Protein AF-A0A843G4N6-F1 (afdb_monomer_lite)

Foldseek 3Di:
DPPDDDDDDDDDDPVVVVVCVVVDVDPPVVVVVVVVVVVVVVPVVVVVVVVVVVVVVVVVVVVVVVVVVVVVVVVVVLQVVLLVVLLVVLVVVCVVPVEAELVVSVVSCVVSVYDSVVSVVVCVVVVRHYDHDD

pLDDT: mean 84.74, std 9.68, range [41.84, 95.5]

Sequence (134 aa):
MAATKKKITITIDCDLYDSAKSKYDNISGRVNELLSMDLYGSDEKSELIDRLHELKLEEKSITKRICELEKEEVIIHESKSNIEIVLAWAKEIYERKGVIGLNQVKMECTRRNCNYEEVVKILENEDIATVNFA

Radius of gyration: 39.41 Å; chains: 1; bounding box: 75×38×100 Å

Structure (mmCIF, N/CA/C/O backbone):
data_AF-A0A843G4N6-F1
#
_entry.id   AF-A0A843G4N6-F1
#
loop_
_atom_site.group_PDB
_atom_site.id
_atom_site.type_symbol
_atom_site.label_atom_id
_atom_site.label_alt_id
_atom_site.label_comp_id
_atom_site.label_asym_id
_atom_site.label_entity_id
_atom_site.label_seq_id
_atom_site.pdbx_PDB_ins_code
_atom_site.Cartn_x
_atom_site.Cartn_y
_atom_site.Cartn_z
_atom_site.occupancy
_atom_site.B_iso_or_equiv
_atom_site.auth_seq_id
_atom_site.auth_comp_id
_atom_site.auth_asym_id
_atom_site.auth_atom_id
_atom_site.pdbx_PDB_model_num
ATOM 1 N N . MET A 1 1 ? 32.894 28.159 -31.240 1.00 41.84 1 MET A N 1
ATOM 2 C CA . MET A 1 1 ? 34.217 27.523 -31.431 1.00 41.84 1 MET A CA 1
ATOM 3 C C . MET A 1 1 ? 34.165 26.751 -32.739 1.00 41.84 1 MET A C 1
ATOM 5 O O . MET A 1 1 ? 33.206 26.016 -32.931 1.00 41.84 1 MET A O 1
ATOM 9 N N . ALA A 1 2 ? 35.096 26.978 -33.669 1.00 45.44 2 ALA A N 1
ATOM 10 C CA . ALA A 1 2 ? 35.113 26.241 -34.933 1.00 45.44 2 ALA A CA 1
ATOM 11 C C . ALA A 1 2 ? 35.415 24.763 -34.645 1.00 45.44 2 ALA A C 1
ATOM 13 O O . ALA A 1 2 ? 36.408 24.464 -33.988 1.00 45.44 2 ALA A O 1
ATOM 14 N N . ALA A 1 3 ? 34.543 23.855 -35.088 1.00 54.22 3 ALA A N 1
ATOM 15 C CA . ALA A 1 3 ? 34.739 22.424 -34.899 1.00 54.22 3 ALA A CA 1
ATOM 16 C C . ALA A 1 3 ? 36.017 21.980 -35.629 1.00 54.22 3 ALA A C 1
ATOM 18 O O . ALA A 1 3 ? 36.101 22.041 -36.858 1.00 54.22 3 ALA A O 1
ATOM 19 N N . THR A 1 4 ? 37.031 21.558 -34.876 1.00 65.69 4 THR A N 1
ATOM 20 C CA . THR A 1 4 ? 38.286 21.044 -35.425 1.00 65.69 4 THR A CA 1
ATOM 21 C C . THR A 1 4 ? 37.998 19.712 -36.117 1.00 65.69 4 THR A C 1
ATOM 23 O O . THR A 1 4 ? 37.699 18.716 -35.461 1.00 65.69 4 THR A O 1
ATOM 26 N N . LYS A 1 5 ? 38.043 19.676 -37.455 1.00 75.12 5 LYS A N 1
ATOM 27 C CA . LYS A 1 5 ? 37.805 18.43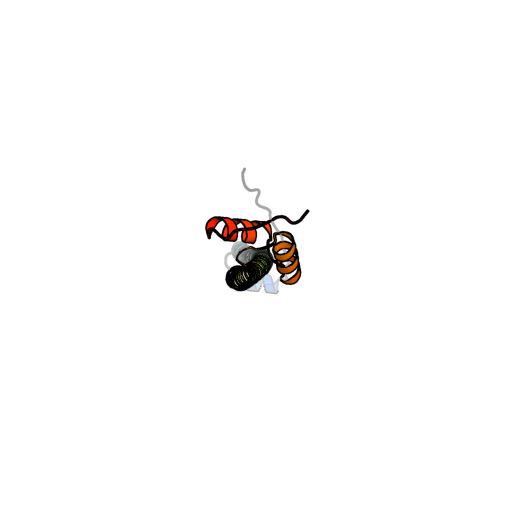6 -38.212 1.00 75.12 5 LYS A CA 1
ATOM 28 C C . LYS A 1 5 ? 38.936 17.443 -37.938 1.00 75.12 5 LYS A C 1
ATOM 30 O O . LYS A 1 5 ? 40.085 17.695 -38.299 1.00 75.12 5 LYS A O 1
ATOM 35 N N . LYS A 1 6 ? 38.613 16.307 -37.317 1.00 79.19 6 LYS A N 1
ATOM 36 C CA . LYS A 1 6 ? 39.560 15.211 -37.089 1.00 79.19 6 LYS A CA 1
ATOM 37 C C . LYS A 1 6 ? 39.696 14.399 -38.376 1.00 79.19 6 LYS A C 1
ATOM 39 O O . LYS A 1 6 ? 38.720 13.834 -38.859 1.00 79.19 6 LYS A O 1
ATOM 44 N N . LYS A 1 7 ? 40.901 14.354 -38.948 1.00 82.94 7 LYS A N 1
ATOM 45 C CA . LYS A 1 7 ? 41.204 13.490 -40.094 1.00 82.94 7 LYS A CA 1
ATOM 46 C C . LYS A 1 7 ? 41.506 12.085 -39.579 1.00 82.94 7 LYS A C 1
ATOM 48 O O . LYS A 1 7 ? 42.410 11.920 -38.764 1.00 82.94 7 LYS A O 1
ATOM 53 N N . ILE A 1 8 ? 40.750 11.099 -40.048 1.00 81.94 8 ILE A N 1
ATOM 54 C CA . ILE A 1 8 ? 40.954 9.682 -39.735 1.00 81.94 8 ILE A CA 1
ATOM 55 C C . ILE A 1 8 ? 41.484 9.007 -40.998 1.00 81.94 8 ILE A C 1
ATOM 57 O O . ILE A 1 8 ? 40.952 9.224 -42.086 1.00 81.94 8 ILE A O 1
ATOM 61 N N . THR A 1 9 ? 42.544 8.218 -40.850 1.00 85.94 9 THR A N 1
ATOM 62 C CA . THR A 1 9 ? 43.111 7.406 -41.929 1.00 85.94 9 THR A CA 1
ATOM 63 C C . THR A 1 9 ? 42.845 5.948 -41.598 1.00 85.94 9 THR A C 1
ATOM 65 O O . THR A 1 9 ? 43.152 5.511 -40.491 1.00 85.94 9 THR A O 1
ATOM 68 N N . ILE A 1 10 ? 42.274 5.213 -42.548 1.00 83.31 10 ILE A N 1
ATOM 69 C CA . ILE A 1 10 ? 41.982 3.786 -42.419 1.00 83.31 10 ILE A CA 1
ATOM 70 C C . ILE A 1 10 ? 42.761 3.074 -43.520 1.00 83.31 10 ILE A C 1
ATOM 72 O O . ILE A 1 10 ? 42.728 3.503 -44.674 1.00 83.31 10 ILE A O 1
ATOM 76 N N . THR A 1 11 ? 43.471 2.012 -43.157 1.00 87.88 11 THR A N 1
ATOM 77 C CA . THR A 1 11 ? 44.126 1.127 -44.120 1.00 87.88 11 THR A CA 1
ATOM 78 C C . THR A 1 11 ? 43.161 0.003 -44.462 1.00 87.88 11 THR A C 1
ATOM 80 O O . THR A 1 11 ? 42.652 -0.663 -43.565 1.00 87.88 11 THR A O 1
ATOM 83 N N . ILE A 1 12 ? 42.897 -0.176 -45.751 1.00 86.69 12 ILE A N 1
ATOM 84 C CA . ILE A 1 12 ? 42.042 -1.232 -46.295 1.00 86.69 12 ILE A CA 1
ATOM 85 C C . ILE A 1 12 ? 42.733 -1.859 -47.500 1.00 86.69 12 ILE A C 1
ATOM 87 O O . ILE A 1 12 ? 43.592 -1.222 -48.117 1.00 86.69 12 ILE A O 1
ATOM 91 N N . ASP A 1 13 ? 42.348 -3.089 -47.824 1.00 93.25 13 ASP A N 1
ATOM 92 C CA . ASP A 1 13 ? 42.886 -3.809 -48.972 1.00 93.25 13 ASP A CA 1
ATOM 93 C C . ASP A 1 13 ? 42.541 -3.103 -50.293 1.00 93.25 13 ASP A C 1
ATOM 95 O O . ASP A 1 13 ? 41.492 -2.461 -50.441 1.00 93.25 13 ASP A O 1
ATOM 99 N N . CYS A 1 14 ? 43.463 -3.184 -51.256 1.00 88.31 14 CYS A N 1
ATOM 100 C CA . CYS A 1 14 ? 43.374 -2.440 -52.514 1.00 88.31 14 CYS A CA 1
ATOM 101 C C . CYS A 1 14 ? 42.151 -2.841 -53.350 1.00 88.31 14 CYS A C 1
ATOM 103 O O . CYS A 1 14 ? 41.485 -1.981 -53.919 1.00 88.31 14 CYS A O 1
ATOM 105 N N . ASP A 1 15 ? 41.821 -4.129 -53.384 1.00 92.88 15 ASP A N 1
ATOM 106 C CA . ASP A 1 15 ? 40.655 -4.680 -54.080 1.00 92.88 15 ASP A CA 1
ATOM 107 C C . ASP A 1 15 ? 39.330 -4.176 -53.486 1.00 92.88 15 ASP A C 1
ATOM 109 O O . ASP A 1 15 ? 38.388 -3.843 -54.217 1.00 92.88 15 ASP A O 1
ATOM 113 N N . LEU A 1 16 ? 39.274 -4.053 -52.159 1.00 87.50 16 LEU A N 1
ATOM 114 C CA . LEU A 1 16 ? 38.143 -3.490 -51.437 1.00 87.50 16 LEU A CA 1
ATOM 115 C C . LEU A 1 16 ? 37.993 -1.989 -51.727 1.00 87.50 16 LEU A C 1
ATOM 117 O O . LEU A 1 16 ? 36.878 -1.509 -51.957 1.00 87.50 16 LEU A O 1
ATOM 121 N N . TYR A 1 17 ? 39.108 -1.252 -51.758 1.00 87.56 17 TYR A N 1
ATOM 122 C CA . TYR A 1 17 ? 39.120 0.171 -52.097 1.00 87.56 17 TYR A CA 1
ATOM 123 C C . TYR A 1 17 ? 38.665 0.420 -53.537 1.00 87.56 17 TYR A C 1
ATOM 125 O O . TYR A 1 17 ? 37.796 1.264 -53.760 1.00 87.56 17 TYR A O 1
ATOM 133 N N . ASP A 1 18 ? 39.186 -0.334 -54.504 1.00 89.50 18 ASP A N 1
ATOM 134 C CA . ASP A 1 18 ? 38.825 -0.191 -55.916 1.00 89.50 18 ASP A CA 1
ATOM 135 C C . ASP A 1 18 ? 37.351 -0.540 -56.152 1.00 89.50 18 ASP A C 1
ATOM 137 O O . ASP A 1 18 ? 36.623 0.189 -56.835 1.00 89.50 18 ASP A O 1
ATOM 141 N N . SER A 1 19 ? 36.868 -1.596 -55.494 1.00 89.00 19 SER A N 1
ATOM 142 C CA . SER A 1 19 ? 35.452 -1.965 -55.507 1.00 89.00 19 SER A CA 1
ATOM 143 C C . SER A 1 19 ? 34.569 -0.854 -54.935 1.00 89.00 19 SER A C 1
ATOM 145 O O . SER A 1 19 ? 33.545 -0.512 -55.531 1.00 89.00 19 SER A O 1
ATOM 147 N N . ALA A 1 20 ? 34.958 -0.249 -53.810 1.00 85.19 20 ALA A N 1
ATOM 148 C CA . ALA A 1 20 ? 34.220 0.857 -53.205 1.00 85.19 20 ALA A CA 1
ATOM 149 C C . ALA A 1 20 ? 34.241 2.112 -54.090 1.00 85.19 20 ALA A C 1
ATOM 151 O O . ALA A 1 20 ? 33.207 2.751 -54.273 1.00 85.19 20 ALA A O 1
ATOM 152 N N . LYS A 1 21 ? 35.389 2.428 -54.695 1.00 86.75 21 LYS A N 1
ATOM 153 C CA . LYS A 1 21 ? 35.570 3.577 -55.587 1.00 86.75 21 LYS A CA 1
ATOM 154 C C . LYS A 1 21 ? 34.757 3.462 -56.875 1.00 86.75 21 LYS A C 1
ATOM 156 O O . LYS A 1 21 ? 34.297 4.473 -57.386 1.00 86.75 21 LYS A O 1
ATOM 161 N N . SER A 1 22 ? 34.549 2.245 -57.378 1.00 88.31 22 SER A N 1
ATOM 162 C CA . SER A 1 22 ? 33.695 2.003 -58.551 1.00 88.31 22 SER A CA 1
ATOM 163 C C . SER A 1 22 ? 32.198 2.195 -58.275 1.00 88.31 22 SER A C 1
ATOM 165 O O . SER A 1 22 ? 31.427 2.421 -59.204 1.00 88.31 22 SER A O 1
ATOM 167 N N . LYS A 1 23 ? 31.781 2.090 -57.005 1.00 88.75 23 LYS A N 1
ATOM 168 C CA . LYS A 1 23 ? 30.373 2.146 -56.584 1.00 88.75 23 LYS A CA 1
ATOM 169 C C . LYS A 1 23 ? 29.975 3.473 -55.947 1.00 88.75 23 LYS A C 1
ATOM 171 O O . LYS A 1 23 ? 28.798 3.817 -55.979 1.00 88.75 23 LYS A O 1
ATOM 176 N N . TYR A 1 24 ? 30.919 4.183 -55.335 1.00 86.50 24 TYR A N 1
ATOM 177 C CA . TYR A 1 24 ? 30.649 5.401 -54.581 1.00 86.50 24 TYR A CA 1
ATOM 178 C C . TYR A 1 24 ? 31.583 6.531 -55.018 1.00 86.50 24 TYR A C 1
ATOM 180 O O . TYR A 1 24 ? 32.793 6.459 -54.808 1.00 86.50 24 TYR A O 1
ATOM 188 N N . ASP A 1 25 ? 31.000 7.621 -55.520 1.00 85.25 25 ASP A N 1
ATOM 189 C CA . ASP A 1 25 ? 31.745 8.813 -55.950 1.00 85.25 25 ASP A CA 1
ATOM 190 C C . ASP A 1 25 ? 32.454 9.523 -54.782 1.00 85.25 25 ASP A C 1
ATOM 192 O O . ASP A 1 25 ? 33.506 10.140 -54.952 1.00 85.25 25 ASP A O 1
ATOM 196 N N . ASN A 1 26 ? 31.901 9.416 -53.566 1.00 87.38 26 ASN A N 1
ATOM 197 C CA . ASN A 1 26 ? 32.476 9.976 -52.345 1.00 87.38 26 ASN A CA 1
ATOM 198 C C . ASN A 1 26 ? 32.517 8.941 -51.210 1.00 87.38 26 ASN A C 1
ATOM 200 O O . ASN A 1 26 ? 31.630 8.880 -50.355 1.00 87.38 26 ASN A O 1
ATOM 204 N N . ILE A 1 27 ? 33.602 8.165 -51.170 1.00 86.69 27 ILE A N 1
ATOM 205 C CA . ILE A 1 27 ? 33.846 7.145 -50.138 1.00 86.69 27 ILE A CA 1
ATOM 206 C C . ILE A 1 27 ? 33.828 7.758 -48.730 1.00 86.69 27 ILE A C 1
ATOM 208 O O . ILE A 1 27 ? 33.246 7.181 -47.818 1.00 86.69 27 ILE A O 1
ATOM 212 N N . SER A 1 28 ? 34.417 8.944 -48.539 1.00 85.00 28 SER A N 1
ATOM 213 C CA . SER A 1 28 ? 34.466 9.576 -47.213 1.00 85.00 28 SER A CA 1
ATOM 214 C C . SER A 1 28 ? 33.080 9.978 -46.712 1.00 85.00 28 SER A C 1
ATOM 216 O O . SER A 1 28 ? 32.816 9.848 -45.518 1.00 85.00 28 SER A O 1
ATOM 218 N N . GLY A 1 29 ? 32.207 10.465 -47.599 1.00 86.75 29 GLY A N 1
ATOM 219 C CA . GLY A 1 29 ? 30.810 10.745 -47.265 1.00 86.75 29 GLY A CA 1
ATOM 220 C C . GLY A 1 29 ? 30.090 9.471 -46.837 1.00 86.75 29 GLY A C 1
ATOM 221 O O . GLY A 1 29 ? 29.497 9.431 -45.763 1.00 86.75 29 GLY A O 1
ATOM 222 N N . ARG A 1 30 ? 30.260 8.397 -47.616 1.00 86.06 30 ARG A N 1
ATOM 223 C CA . ARG A 1 30 ? 29.623 7.108 -47.341 1.00 86.06 30 ARG A CA 1
ATOM 224 C C . ARG A 1 30 ? 30.077 6.474 -46.026 1.00 86.06 30 ARG A C 1
ATOM 226 O O . ARG A 1 30 ? 29.254 5.948 -45.288 1.00 86.06 30 ARG A O 1
ATOM 233 N N . VAL A 1 31 ? 31.371 6.534 -45.717 1.00 85.69 31 VAL A N 1
ATOM 234 C CA . VAL A 1 31 ? 31.914 6.027 -44.447 1.00 85.69 31 VAL A CA 1
ATOM 235 C C . VAL A 1 31 ? 31.343 6.804 -43.261 1.00 85.69 31 VAL A C 1
ATOM 237 O O . VAL A 1 31 ? 30.949 6.194 -42.274 1.00 85.69 31 VAL A O 1
ATOM 240 N N . ASN A 1 32 ? 31.242 8.132 -43.363 1.00 83.94 32 ASN A N 1
ATOM 241 C CA . ASN A 1 32 ? 30.664 8.944 -42.291 1.00 83.94 32 ASN A CA 1
ATOM 242 C C . ASN A 1 32 ? 29.169 8.665 -42.077 1.00 83.94 32 ASN A C 1
ATOM 244 O O . ASN A 1 32 ? 28.735 8.642 -40.931 1.00 83.94 32 ASN A O 1
ATOM 248 N N . GLU A 1 33 ? 28.398 8.435 -43.144 1.00 82.94 33 GLU A N 1
ATOM 249 C CA . GLU A 1 33 ? 26.986 8.031 -43.044 1.00 82.94 33 GLU A CA 1
ATOM 250 C C . GLU A 1 33 ? 26.816 6.677 -42.351 1.00 82.94 33 GLU A C 1
ATOM 252 O O . GLU A 1 33 ? 25.945 6.514 -41.506 1.00 82.94 33 GLU A O 1
ATOM 257 N N . LEU A 1 34 ? 27.646 5.691 -42.699 1.00 82.75 34 LEU A N 1
ATOM 258 C CA . LEU A 1 34 ? 27.560 4.366 -42.086 1.00 82.75 34 LEU A CA 1
ATOM 259 C C . LEU A 1 34 ? 27.951 4.412 -40.606 1.00 82.75 34 LEU A C 1
ATOM 261 O O . LEU A 1 34 ? 27.251 3.854 -39.767 1.00 82.75 34 LEU A O 1
ATOM 265 N N . LEU A 1 35 ? 29.023 5.137 -40.278 1.00 78.88 35 LEU A N 1
ATOM 266 C CA . LEU A 1 35 ? 29.453 5.316 -38.893 1.00 78.88 35 LEU A CA 1
ATOM 267 C C . LEU A 1 35 ? 28.421 6.081 -38.060 1.00 78.88 35 LEU A C 1
ATOM 269 O O . LEU A 1 35 ? 28.250 5.763 -36.888 1.00 78.88 35 LEU A O 1
ATOM 273 N N . SER A 1 36 ? 27.719 7.069 -38.626 1.00 74.56 36 SER A N 1
ATOM 274 C CA . SER A 1 36 ? 26.657 7.754 -37.885 1.00 74.56 36 SER A CA 1
ATOM 275 C C . SER A 1 36 ? 25.474 6.824 -37.617 1.00 74.56 36 SER A C 1
ATOM 277 O O . SER A 1 36 ? 24.984 6.793 -36.493 1.00 74.56 36 SER A O 1
ATOM 279 N N . MET A 1 37 ? 25.050 6.020 -38.595 1.00 70.31 37 MET A N 1
ATOM 280 C CA . MET A 1 37 ? 23.946 5.068 -38.418 1.00 70.31 37 MET A CA 1
ATOM 281 C C . MET A 1 37 ? 24.229 4.017 -37.332 1.00 70.31 37 MET A C 1
ATOM 283 O O . MET A 1 37 ? 23.345 3.746 -36.519 1.00 70.31 37 MET A O 1
ATOM 287 N N . ASP A 1 38 ? 25.451 3.479 -37.275 1.00 66.31 38 ASP A N 1
ATOM 288 C CA . ASP A 1 38 ? 25.843 2.497 -36.252 1.00 66.31 38 ASP A CA 1
ATOM 289 C C . ASP A 1 38 ? 25.945 3.113 -34.845 1.00 66.31 38 ASP A C 1
ATOM 291 O O . ASP A 1 38 ? 25.588 2.464 -33.861 1.00 66.31 38 ASP A O 1
ATOM 295 N N . LEU A 1 39 ? 26.388 4.371 -34.738 1.00 62.38 39 LEU A N 1
ATOM 296 C CA . LEU A 1 39 ? 26.494 5.070 -33.452 1.00 62.38 39 LEU A CA 1
ATOM 297 C C . LEU A 1 39 ? 25.114 5.447 -32.888 1.00 62.38 39 LEU A C 1
ATOM 299 O O . LEU A 1 39 ? 24.845 5.204 -31.716 1.00 62.38 39 LEU A O 1
ATOM 303 N N . TYR A 1 40 ? 24.201 5.971 -33.714 1.00 58.72 40 TYR A N 1
ATOM 304 C CA . TYR A 1 40 ? 22.879 6.398 -33.234 1.00 58.72 40 TYR A CA 1
ATOM 305 C C . TYR A 1 40 ? 21.959 5.227 -32.843 1.00 58.72 40 TYR A C 1
ATOM 307 O O . TYR A 1 40 ? 21.199 5.344 -31.884 1.00 58.72 40 TYR A O 1
ATOM 315 N N . GLY A 1 41 ? 22.030 4.085 -33.540 1.00 58.72 41 GLY A N 1
ATOM 316 C CA . GLY A 1 41 ? 21.148 2.939 -33.271 1.00 58.72 41 GLY A CA 1
ATOM 317 C C . GLY A 1 41 ? 21.474 2.157 -31.989 1.00 58.72 41 GLY A C 1
ATOM 318 O O . GLY A 1 41 ? 20.595 1.495 -31.432 1.00 58.72 41 GLY A O 1
ATOM 319 N N . SER A 1 42 ? 22.720 2.218 -31.513 1.00 63.12 42 SER A N 1
ATOM 320 C CA . SER A 1 42 ? 23.159 1.527 -30.292 1.00 63.12 42 SER A CA 1
ATOM 321 C C . SER A 1 42 ? 22.851 2.331 -29.027 1.00 63.12 42 SER A C 1
ATOM 323 O O . SER A 1 42 ? 22.436 1.754 -28.017 1.00 63.12 42 SER A O 1
ATOM 325 N N . ASP A 1 43 ? 23.013 3.652 -29.092 1.00 72.44 43 ASP A N 1
ATOM 326 C CA . ASP A 1 43 ? 22.910 4.523 -27.921 1.00 72.44 43 ASP A CA 1
ATOM 327 C C . ASP A 1 43 ? 21.444 4.743 -27.515 1.00 72.44 43 ASP A C 1
ATOM 329 O O . ASP A 1 43 ? 21.095 4.508 -26.361 1.00 72.44 43 ASP A O 1
ATOM 333 N N . GLU A 1 44 ? 20.543 5.033 -28.464 1.00 81.19 44 GLU A N 1
ATOM 334 C CA . GLU A 1 44 ? 19.110 5.225 -28.167 1.00 81.19 44 GLU A CA 1
ATOM 335 C C . GLU A 1 44 ? 18.462 3.947 -27.607 1.00 81.19 44 GLU A C 1
ATOM 337 O O . GLU A 1 44 ? 17.701 3.977 -26.639 1.00 81.19 44 GLU A O 1
ATOM 342 N N . LYS A 1 45 ? 18.795 2.783 -28.178 1.00 80.56 45 LYS A N 1
ATOM 343 C CA . LYS A 1 45 ? 18.281 1.499 -27.689 1.00 80.56 45 LYS A CA 1
ATOM 344 C C . LYS A 1 45 ? 18.763 1.206 -26.267 1.00 80.56 45 LYS A C 1
ATOM 346 O O . LYS A 1 45 ? 17.987 0.679 -25.471 1.00 80.56 45 LYS A O 1
ATOM 351 N N . SER A 1 46 ? 20.022 1.513 -25.964 1.00 84.62 46 SER A N 1
ATOM 352 C CA . SER A 1 46 ? 20.596 1.289 -24.634 1.00 84.62 46 SER A CA 1
ATOM 353 C C . SER A 1 46 ? 19.964 2.225 -23.602 1.00 84.62 46 SER A C 1
ATOM 355 O O . SER A 1 46 ? 19.506 1.752 -22.565 1.00 84.62 46 SER A O 1
ATOM 357 N N . GLU A 1 47 ? 19.794 3.508 -23.937 1.00 88.31 47 GLU A N 1
ATOM 358 C CA . GLU A 1 47 ? 19.085 4.480 -23.092 1.00 88.31 47 GLU A CA 1
ATOM 359 C C . GLU A 1 47 ? 17.637 4.056 -22.802 1.00 88.31 47 GLU A C 1
ATOM 361 O O . GLU A 1 47 ? 17.162 4.154 -21.668 1.00 88.31 47 GLU A O 1
ATOM 366 N N . LEU A 1 48 ? 16.920 3.537 -23.806 1.00 87.88 48 LEU A N 1
ATOM 367 C CA . LEU A 1 48 ? 15.558 3.032 -23.620 1.00 87.88 48 LEU A CA 1
ATOM 368 C C . LEU A 1 48 ? 15.506 1.784 -22.726 1.00 87.88 48 LEU A C 1
ATOM 370 O O . LEU A 1 48 ? 14.552 1.627 -21.962 1.00 87.88 48 LEU A O 1
ATOM 374 N N . ILE A 1 49 ? 16.507 0.901 -22.799 1.00 89.69 49 ILE A N 1
ATOM 375 C CA . ILE A 1 49 ? 16.604 -0.284 -21.932 1.00 89.69 49 ILE A CA 1
ATOM 376 C C . ILE A 1 49 ? 16.866 0.129 -20.483 1.00 89.69 49 ILE A C 1
ATOM 378 O O . ILE A 1 49 ? 16.192 -0.379 -19.584 1.00 89.69 49 ILE A O 1
ATOM 382 N N . ASP A 1 50 ? 17.785 1.065 -20.258 1.00 91.31 50 ASP A N 1
ATOM 383 C CA . ASP A 1 50 ? 18.090 1.571 -18.919 1.00 91.31 50 ASP A CA 1
ATOM 384 C C . ASP A 1 50 ? 16.864 2.259 -18.312 1.00 91.31 50 ASP A C 1
ATOM 386 O O . ASP A 1 50 ? 16.451 1.943 -17.193 1.00 91.31 50 ASP A O 1
ATOM 390 N N . ARG A 1 51 ? 16.173 3.088 -19.101 1.00 92.81 51 ARG A N 1
ATOM 391 C CA . ARG A 1 51 ? 14.928 3.733 -18.675 1.00 92.81 51 ARG A CA 1
ATOM 392 C C . ARG A 1 51 ? 13.813 2.731 -18.377 1.00 92.81 51 ARG A C 1
ATOM 394 O O . ARG A 1 51 ? 13.057 2.911 -17.425 1.00 92.81 51 ARG A O 1
ATOM 401 N N . LEU A 1 52 ? 13.705 1.651 -19.153 1.00 94.69 52 LEU A N 1
ATOM 402 C CA . LEU A 1 52 ? 12.765 0.566 -18.866 1.00 94.69 52 LEU A CA 1
ATOM 403 C C . LEU A 1 52 ? 13.110 -0.147 -17.550 1.00 94.69 52 LEU A C 1
ATOM 405 O O . LEU A 1 52 ? 12.209 -0.541 -16.809 1.00 94.69 52 LEU A O 1
ATOM 409 N N . HIS A 1 53 ? 14.397 -0.325 -17.253 1.00 94.19 53 HIS A N 1
ATOM 410 C CA . HIS A 1 53 ? 14.849 -0.907 -15.992 1.00 94.19 53 HIS A CA 1
ATOM 411 C C . HIS A 1 53 ? 14.498 -0.026 -14.790 1.00 94.19 53 HIS A C 1
ATOM 413 O O . HIS A 1 53 ? 13.993 -0.548 -13.795 1.00 94.19 53 HIS A O 1
ATOM 419 N N . GLU A 1 54 ? 14.699 1.287 -14.893 1.00 94.81 54 GLU A N 1
ATOM 420 C CA . GLU A 1 54 ? 14.305 2.246 -13.855 1.00 94.81 54 GLU A CA 1
ATOM 421 C C . GLU A 1 54 ? 12.793 2.221 -13.607 1.00 94.81 54 GLU A C 1
ATOM 423 O O . GLU A 1 54 ? 12.358 2.059 -12.465 1.00 94.81 54 GLU A O 1
ATOM 428 N N . LEU A 1 55 ? 11.986 2.260 -14.673 1.00 94.94 55 LEU A N 1
ATOM 429 C CA . LEU A 1 55 ? 10.525 2.198 -14.566 1.00 94.94 55 LEU A CA 1
ATOM 430 C C . LEU A 1 55 ? 10.040 0.902 -13.903 1.00 94.94 55 LEU A C 1
ATOM 432 O O . LEU A 1 55 ? 9.109 0.934 -13.104 1.00 94.94 55 LEU A O 1
ATOM 436 N N . LYS A 1 56 ? 10.688 -0.240 -14.164 1.00 94.88 56 LYS A N 1
ATOM 437 C CA . LYS A 1 56 ? 10.360 -1.510 -13.489 1.00 94.88 56 LYS A CA 1
ATOM 438 C C . LYS A 1 56 ? 10.683 -1.492 -11.996 1.00 94.88 56 LYS A C 1
ATOM 440 O O . LYS A 1 56 ? 9.984 -2.128 -11.204 1.00 94.88 56 LYS A O 1
ATOM 445 N N . LEU A 1 57 ? 11.757 -0.812 -11.591 1.00 94.62 57 LEU A N 1
ATOM 446 C CA . LEU A 1 57 ? 12.080 -0.645 -10.172 1.00 94.62 57 LEU A CA 1
ATOM 447 C C . LEU A 1 57 ? 11.030 0.228 -9.481 1.00 94.62 57 LEU A C 1
ATOM 449 O O . LEU A 1 57 ? 10.573 -0.118 -8.387 1.00 94.62 57 LEU A O 1
ATOM 453 N N . GLU A 1 58 ? 10.610 1.305 -10.140 1.00 94.56 58 GLU A N 1
ATOM 454 C CA . GLU A 1 58 ? 9.547 2.182 -9.658 1.00 94.56 58 GLU A CA 1
ATOM 455 C C . GLU A 1 58 ? 8.208 1.432 -9.551 1.00 94.56 58 GLU A C 1
ATOM 457 O O . GLU A 1 58 ? 7.605 1.418 -8.476 1.00 94.56 58 GLU A O 1
ATOM 462 N N . GLU A 1 59 ? 7.800 0.700 -10.592 1.00 95.50 59 GLU A N 1
ATOM 463 C CA . GLU A 1 59 ? 6.595 -0.144 -10.611 1.00 95.50 59 GLU A CA 1
ATOM 464 C C . GLU A 1 59 ? 6.574 -1.124 -9.429 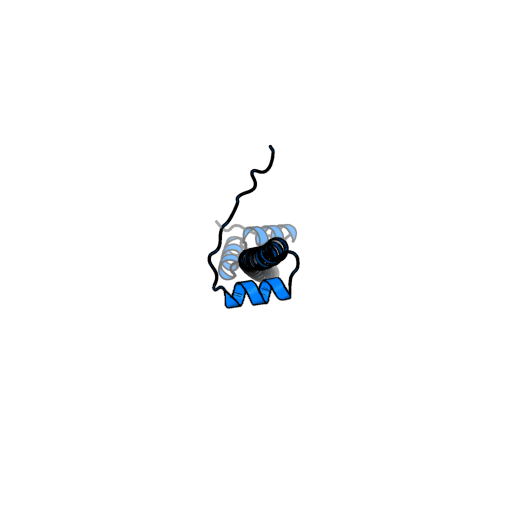1.00 95.50 59 GLU A C 1
ATOM 466 O O . GLU A 1 59 ? 5.579 -1.237 -8.705 1.00 95.50 59 GLU A O 1
ATOM 471 N N . LYS A 1 60 ? 7.698 -1.805 -9.177 1.00 94.81 60 LYS A N 1
ATOM 472 C CA . LYS A 1 60 ? 7.828 -2.737 -8.053 1.00 94.81 60 LYS A CA 1
ATOM 473 C C . LYS A 1 60 ? 7.669 -2.031 -6.705 1.00 94.81 60 LYS A C 1
ATOM 475 O O . LYS A 1 60 ? 7.057 -2.591 -5.793 1.00 94.81 60 LYS A O 1
ATOM 480 N N . SER A 1 61 ? 8.210 -0.821 -6.565 1.00 94.62 61 SER A N 1
ATOM 481 C CA . SER A 1 61 ? 8.077 -0.033 -5.337 1.00 94.62 61 SER A CA 1
ATOM 482 C C . SER A 1 61 ? 6.626 0.398 -5.085 1.00 94.62 61 SER A C 1
ATOM 484 O O . SER A 1 61 ? 6.122 0.220 -3.975 1.00 94.62 61 SER A O 1
ATOM 486 N N . ILE A 1 62 ? 5.926 0.851 -6.131 1.00 94.81 62 ILE A N 1
ATOM 487 C CA . ILE A 1 62 ? 4.517 1.255 -6.073 1.00 94.81 62 ILE A CA 1
ATOM 488 C C . ILE A 1 62 ? 3.641 0.050 -5.731 1.00 94.81 62 ILE A C 1
ATOM 490 O O . ILE A 1 62 ? 2.817 0.123 -4.824 1.00 94.81 62 ILE A O 1
ATOM 494 N N . THR A 1 63 ? 3.871 -1.092 -6.379 1.00 94.12 63 THR A N 1
ATOM 495 C CA . THR A 1 63 ? 3.117 -2.330 -6.127 1.00 94.12 63 THR A CA 1
ATOM 496 C C . THR A 1 63 ? 3.255 -2.792 -4.676 1.00 94.12 63 THR A C 1
ATOM 498 O O . THR A 1 63 ? 2.274 -3.182 -4.043 1.00 94.12 63 THR A O 1
ATOM 501 N N . LYS A 1 64 ? 4.464 -2.705 -4.105 1.00 94.06 64 LYS A N 1
ATOM 502 C CA . LYS A 1 64 ? 4.677 -3.007 -2.685 1.00 94.06 64 LYS A CA 1
ATOM 503 C C . LYS A 1 64 ? 3.858 -2.072 -1.794 1.00 94.06 64 LYS A C 1
ATOM 505 O O . LYS A 1 64 ? 3.239 -2.543 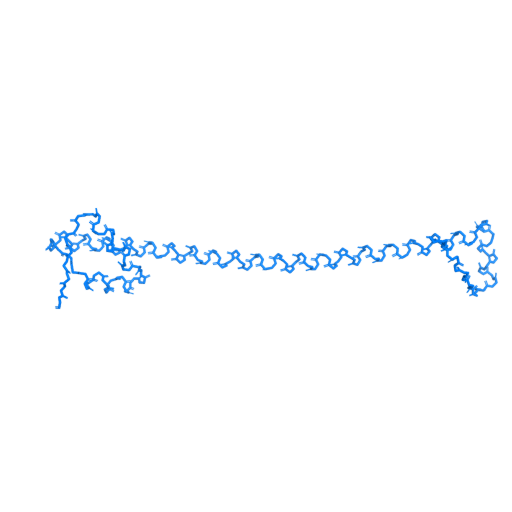-0.843 1.00 94.06 64 LYS A O 1
ATOM 510 N N . ARG A 1 65 ? 3.830 -0.776 -2.117 1.00 94.50 65 ARG A N 1
ATOM 511 C CA . ARG A 1 65 ? 3.061 0.210 -1.355 1.00 94.50 65 ARG A CA 1
ATOM 512 C C . ARG A 1 65 ? 1.556 -0.047 -1.427 1.00 94.50 65 ARG A C 1
ATOM 514 O O . ARG A 1 65 ? 0.889 0.067 -0.407 1.00 94.50 65 ARG A O 1
ATOM 521 N N . ILE A 1 66 ? 1.038 -0.440 -2.590 1.00 93.88 66 ILE A N 1
ATOM 522 C CA . ILE A 1 66 ? -0.367 -0.844 -2.751 1.00 93.88 66 ILE A CA 1
ATOM 523 C C . ILE A 1 66 ? -0.686 -2.028 -1.831 1.00 93.88 66 ILE A C 1
ATOM 525 O O . ILE A 1 66 ? -1.626 -1.952 -1.051 1.00 93.88 66 ILE A O 1
ATOM 529 N N . CYS A 1 67 ? 0.146 -3.071 -1.831 1.00 93.12 67 CYS A N 1
ATOM 530 C CA . CYS A 1 67 ? -0.066 -4.239 -0.971 1.00 93.12 67 CYS A CA 1
ATOM 531 C C . CYS A 1 67 ? -0.026 -3.898 0.534 1.00 93.12 67 CYS A C 1
ATOM 533 O O . CYS A 1 67 ? -0.735 -4.509 1.332 1.00 93.12 67 CYS A O 1
ATOM 535 N N . GLU A 1 68 ? 0.809 -2.941 0.949 1.00 93.62 68 GLU A N 1
ATOM 536 C CA . GLU A 1 68 ? 0.815 -2.436 2.330 1.00 93.62 68 GLU A CA 1
ATOM 537 C C . GLU A 1 68 ? -0.507 -1.740 2.681 1.00 93.62 68 GLU A C 1
ATOM 539 O O . GLU A 1 68 ? -1.083 -2.039 3.725 1.00 93.62 68 GLU A O 1
ATOM 544 N N . LEU A 1 69 ? -1.015 -0.881 1.793 1.00 91.50 69 LEU A N 1
ATOM 545 C CA . LEU A 1 69 ? -2.287 -0.180 1.986 1.00 91.50 69 LEU A CA 1
ATOM 546 C C . LEU A 1 69 ? -3.478 -1.146 2.028 1.00 91.50 69 LEU A C 1
ATOM 548 O O . LEU A 1 69 ? -4.322 -1.030 2.908 1.00 91.50 69 LEU A O 1
ATOM 552 N N . GLU A 1 70 ? -3.517 -2.148 1.149 1.00 88.31 70 GLU A N 1
ATOM 553 C CA . GLU A 1 70 ? -4.565 -3.179 1.166 1.00 88.31 70 GLU A CA 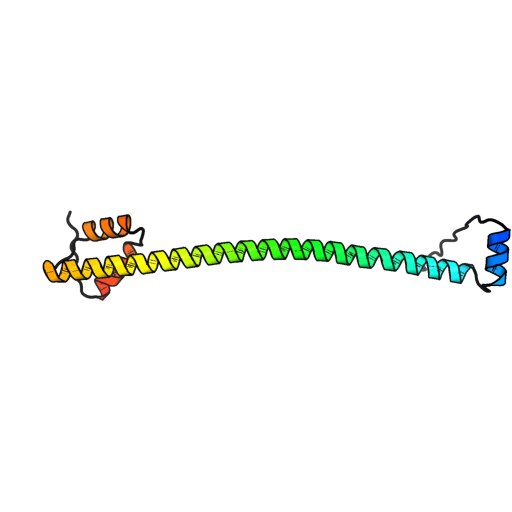1
ATOM 554 C C . GLU A 1 70 ? -4.573 -3.961 2.490 1.00 88.31 70 GLU A C 1
ATOM 556 O O . GLU A 1 70 ? -5.631 -4.259 3.042 1.00 88.31 70 GLU A O 1
ATOM 561 N N . LYS A 1 71 ? -3.395 -4.269 3.050 1.00 89.31 71 LYS A N 1
ATOM 562 C CA . LYS A 1 71 ? -3.301 -4.908 4.373 1.00 89.31 71 LYS A CA 1
ATOM 563 C C . LYS A 1 71 ? -3.808 -3.996 5.485 1.00 89.31 71 LYS A C 1
ATOM 565 O O . LYS A 1 71 ? -4.487 -4.477 6.389 1.00 89.31 71 LYS A O 1
ATOM 570 N N . GLU A 1 72 ? -3.478 -2.708 5.433 1.00 87.50 72 GLU A N 1
ATOM 571 C CA . GLU A 1 72 ? -3.992 -1.720 6.384 1.00 87.50 72 GLU A CA 1
ATOM 572 C C . GLU A 1 72 ? -5.524 -1.622 6.305 1.00 87.50 72 GLU A C 1
ATOM 574 O O . GLU A 1 72 ? -6.185 -1.640 7.342 1.00 87.50 72 GLU A O 1
ATOM 579 N N . GLU A 1 73 ? -6.108 -1.609 5.102 1.00 84.38 73 GLU A N 1
ATOM 580 C CA . GLU A 1 73 ? -7.564 -1.599 4.908 1.00 84.38 73 GLU A CA 1
ATOM 581 C C . GLU A 1 73 ? -8.248 -2.830 5.512 1.00 84.38 73 GLU A C 1
ATOM 583 O O . GLU A 1 73 ? -9.257 -2.687 6.209 1.00 84.38 73 GLU A O 1
ATOM 588 N N . VAL A 1 74 ? -7.681 -4.026 5.315 1.00 83.94 74 VAL A N 1
ATOM 589 C CA . VAL A 1 74 ? -8.194 -5.265 5.924 1.00 83.94 74 VAL A CA 1
ATOM 590 C C . VAL A 1 74 ? -8.175 -5.170 7.449 1.00 83.94 74 VAL A C 1
ATOM 592 O O . VAL A 1 74 ? -9.193 -5.438 8.084 1.00 83.94 74 VAL A O 1
ATOM 595 N N . ILE A 1 75 ? -7.066 -4.717 8.042 1.00 82.62 75 ILE A N 1
ATOM 596 C CA . ILE A 1 75 ? -6.947 -4.548 9.500 1.00 82.62 75 ILE A CA 1
ATOM 597 C C . ILE A 1 75 ? -7.981 -3.540 10.020 1.00 82.62 75 ILE A C 1
ATOM 599 O O . ILE A 1 75 ? -8.597 -3.759 11.065 1.00 82.62 75 ILE A O 1
ATOM 603 N N . ILE A 1 76 ? -8.209 -2.442 9.294 1.00 80.12 76 ILE A N 1
ATOM 604 C CA . ILE A 1 76 ? -9.222 -1.444 9.654 1.00 80.12 76 ILE A CA 1
ATOM 605 C C . ILE A 1 76 ? -10.628 -2.054 9.599 1.00 80.12 76 ILE A C 1
ATOM 607 O O . ILE A 1 76 ? -11.429 -1.812 10.503 1.00 80.12 76 ILE A O 1
ATOM 611 N N . HIS A 1 77 ? -10.946 -2.840 8.569 1.00 81.44 77 HIS A N 1
ATOM 612 C CA . HIS A 1 77 ? -12.235 -3.528 8.460 1.00 81.44 77 HIS A CA 1
ATOM 613 C C . HIS A 1 77 ? -12.447 -4.562 9.566 1.00 81.44 77 HIS A C 1
ATOM 615 O O . HIS A 1 77 ? -13.510 -4.569 10.187 1.00 81.44 77 HIS A O 1
ATOM 621 N N . GLU A 1 78 ? -11.441 -5.381 9.868 1.00 83.62 78 GLU A N 1
ATOM 622 C CA . GLU A 1 78 ? -11.494 -6.331 10.981 1.00 83.62 78 GLU A CA 1
ATOM 623 C C . GLU A 1 78 ? -11.689 -5.610 12.317 1.00 83.62 78 GLU A C 1
ATOM 625 O O . GLU A 1 78 ? -12.563 -5.984 13.097 1.00 83.62 78 GLU A O 1
ATOM 630 N N . SER A 1 79 ? -10.945 -4.525 12.560 1.00 82.50 79 SER A N 1
ATOM 631 C CA . SER A 1 79 ? -11.089 -3.708 13.769 1.00 82.50 79 SER A CA 1
ATOM 632 C C . SER A 1 79 ? -12.504 -3.137 13.904 1.00 82.50 79 SER A C 1
ATOM 634 O O . SER A 1 79 ? -13.112 -3.263 14.966 1.00 82.50 79 SER A O 1
ATOM 636 N N . LYS A 1 80 ? -13.077 -2.581 12.826 1.00 85.19 80 LYS A N 1
ATOM 637 C CA . LYS A 1 80 ? -14.460 -2.072 12.818 1.00 85.19 80 LYS A CA 1
ATOM 638 C C . LYS A 1 80 ? -15.486 -3.170 13.087 1.00 85.19 80 LYS A C 1
ATOM 640 O O . LYS A 1 80 ? -16.370 -2.980 13.915 1.00 85.19 80 LYS A O 1
ATOM 645 N N . SER A 1 81 ? -15.338 -4.332 12.454 1.00 88.19 81 SER A N 1
ATOM 646 C CA . SER A 1 81 ? -16.218 -5.477 12.709 1.00 88.19 81 SER A CA 1
ATOM 647 C C . SER A 1 81 ? -16.123 -5.946 14.166 1.00 88.19 81 SER A C 1
ATOM 649 O O . SER A 1 81 ? -17.134 -6.221 14.810 1.00 88.19 81 SER A O 1
ATOM 651 N N . ASN A 1 82 ? -14.916 -5.961 14.735 1.00 89.06 82 ASN A N 1
ATOM 652 C CA . ASN A 1 82 ? -14.713 -6.299 16.139 1.00 89.06 82 ASN A CA 1
ATOM 653 C C . ASN A 1 82 ? -15.354 -5.267 17.082 1.00 89.06 82 ASN A C 1
ATOM 655 O O . ASN A 1 82 ? -15.949 -5.668 18.082 1.00 89.06 82 ASN A O 1
ATOM 659 N N . ILE A 1 83 ? -15.298 -3.970 16.752 1.00 89.62 83 ILE A N 1
ATOM 660 C CA . ILE A 1 83 ? -16.011 -2.909 17.484 1.00 89.62 83 ILE A CA 1
ATOM 661 C C . ILE A 1 83 ? -17.519 -3.184 17.487 1.00 89.62 83 ILE A C 1
ATOM 663 O O . ILE A 1 83 ? -18.126 -3.192 18.556 1.00 89.62 83 ILE A O 1
ATOM 667 N N . GLU A 1 84 ? -18.121 -3.478 16.332 1.00 88.94 84 GLU A N 1
ATOM 668 C CA . GLU A 1 84 ? -19.556 -3.786 16.227 1.00 88.94 84 GLU A CA 1
ATOM 669 C C . GLU A 1 84 ? -19.961 -4.983 17.098 1.00 88.94 84 GLU A C 1
ATOM 671 O O . GLU A 1 84 ? -20.997 -4.952 17.766 1.00 88.94 84 GLU A O 1
ATOM 676 N N . ILE A 1 85 ? -19.121 -6.021 17.159 1.00 90.31 85 ILE A N 1
ATOM 677 C CA . ILE A 1 85 ? -19.361 -7.184 18.019 1.00 90.31 85 ILE A CA 1
ATOM 678 C C . ILE A 1 85 ? -19.350 -6.793 19.502 1.00 90.31 85 ILE A C 1
ATOM 680 O O . ILE A 1 85 ? -20.207 -7.251 20.263 1.00 90.31 85 ILE A O 1
ATOM 684 N N . VAL A 1 86 ? -18.395 -5.958 19.929 1.00 91.00 86 VAL A N 1
ATOM 685 C CA . VAL A 1 86 ? -18.334 -5.493 21.323 1.00 91.00 86 VAL A CA 1
ATOM 686 C C . VAL A 1 86 ? -19.542 -4.622 21.659 1.00 91.00 86 VAL A C 1
ATOM 688 O O . VAL A 1 86 ? -20.107 -4.775 22.740 1.00 91.00 86 VAL A O 1
ATOM 691 N N . LEU A 1 87 ? -19.986 -3.761 20.743 1.00 90.06 87 LEU A N 1
ATOM 692 C CA . LEU A 1 87 ? -21.183 -2.937 20.935 1.00 90.06 87 LEU A CA 1
ATOM 693 C C . LEU A 1 87 ? -22.454 -3.789 21.049 1.00 90.06 87 LEU A C 1
ATOM 695 O O . LEU A 1 87 ? -23.267 -3.570 21.946 1.00 90.06 87 LEU A O 1
ATOM 699 N N . ALA A 1 88 ? -22.603 -4.816 20.208 1.00 90.25 88 ALA A N 1
ATOM 700 C CA . ALA A 1 88 ? -23.725 -5.748 20.295 1.00 90.25 88 ALA A CA 1
ATOM 701 C C . ALA A 1 88 ? -23.746 -6.499 21.639 1.00 90.25 88 ALA A C 1
ATOM 703 O O . ALA A 1 88 ? -24.788 -6.598 22.288 1.00 90.25 88 ALA A O 1
ATOM 704 N N . TRP A 1 89 ? -22.582 -6.973 22.092 1.00 92.56 89 TRP A N 1
ATOM 705 C CA . TRP A 1 89 ? -22.422 -7.595 23.408 1.00 92.56 89 TRP A CA 1
ATOM 706 C C . TRP A 1 89 ? -22.752 -6.625 24.551 1.00 92.56 89 TRP A C 1
ATOM 708 O O . TRP A 1 89 ? -23.445 -6.990 25.503 1.00 92.56 89 TRP A O 1
ATOM 718 N N . ALA A 1 90 ? -22.284 -5.380 24.452 1.00 88.12 90 ALA A N 1
ATOM 719 C CA . ALA A 1 90 ? -22.527 -4.337 25.439 1.00 88.12 90 ALA A CA 1
ATOM 720 C C . ALA A 1 90 ? -24.033 -4.075 25.581 1.00 88.12 90 ALA A C 1
ATOM 722 O O . ALA A 1 90 ? -24.564 -4.098 26.694 1.00 88.12 90 ALA A O 1
ATOM 723 N N . LYS A 1 91 ? -24.738 -3.941 24.455 1.00 87.94 91 LYS A N 1
ATOM 724 C CA . LYS A 1 91 ? -26.192 -3.781 24.418 1.00 87.94 91 LYS A CA 1
ATOM 725 C C . LYS A 1 91 ? -26.930 -4.959 25.061 1.00 87.94 91 LYS A C 1
ATOM 727 O O . LYS A 1 91 ? -27.799 -4.737 25.899 1.00 87.94 91 LYS A O 1
ATOM 732 N N . GLU A 1 92 ? -26.541 -6.200 24.759 1.00 89.00 92 GLU A N 1
ATOM 733 C CA . GLU A 1 92 ? -27.140 -7.399 25.370 1.00 89.00 92 GLU A CA 1
ATOM 734 C C . GLU A 1 92 ? -26.963 -7.421 26.900 1.00 89.00 92 GLU A C 1
ATOM 736 O O . GLU A 1 92 ? -27.876 -7.788 27.646 1.00 89.00 92 GLU A O 1
ATOM 741 N N . ILE A 1 93 ? -25.792 -7.016 27.402 1.00 87.50 93 ILE A N 1
ATOM 742 C CA . ILE A 1 93 ? -25.555 -6.915 28.847 1.00 87.50 93 ILE A CA 1
ATOM 743 C C . ILE A 1 93 ? -26.377 -5.791 29.465 1.00 87.50 93 ILE A C 1
ATOM 745 O O . ILE A 1 93 ? -26.945 -5.986 30.543 1.00 87.50 93 ILE A O 1
ATOM 749 N N . TYR A 1 94 ? -26.441 -4.637 28.804 1.00 87.19 94 TYR A N 1
ATOM 750 C CA . TYR A 1 94 ? -27.205 -3.494 29.280 1.00 87.19 94 TYR A CA 1
ATOM 751 C C . TYR A 1 94 ? -28.694 -3.820 29.391 1.00 87.19 94 TYR A C 1
ATOM 753 O O . TYR A 1 94 ? -29.285 -3.574 30.436 1.00 87.19 94 TYR A O 1
ATOM 761 N N . GLU A 1 95 ? -29.281 -4.479 28.392 1.00 86.81 95 GLU A N 1
ATOM 762 C CA . GLU A 1 95 ? -30.679 -4.928 28.441 1.00 86.81 95 GLU A CA 1
ATOM 763 C C . GLU A 1 95 ? -30.957 -5.860 29.634 1.00 86.81 95 GLU A C 1
ATOM 765 O O . GLU A 1 95 ? -32.044 -5.835 30.209 1.00 86.81 95 GLU A O 1
ATOM 770 N N . ARG A 1 96 ? -29.970 -6.665 30.054 1.00 86.31 96 ARG A N 1
ATOM 771 C CA . ARG A 1 96 ? -30.112 -7.601 31.183 1.00 86.31 96 ARG A CA 1
ATOM 772 C C . ARG A 1 96 ? -29.840 -6.982 32.551 1.00 86.31 96 ARG A C 1
ATOM 774 O O . ARG A 1 96 ? -30.430 -7.420 33.536 1.00 86.31 96 ARG A O 1
ATOM 781 N N . LYS A 1 97 ? -28.884 -6.054 32.647 1.00 84.69 97 LYS A N 1
ATOM 782 C CA . LYS A 1 97 ? -28.346 -5.548 33.926 1.00 84.69 97 LYS A CA 1
ATOM 783 C C . LYS A 1 97 ? -28.604 -4.062 34.169 1.00 84.69 97 LYS A C 1
ATOM 785 O O . LYS A 1 97 ? -28.363 -3.595 35.277 1.00 84.69 97 LYS A O 1
ATOM 790 N N . GLY A 1 98 ? -29.046 -3.324 33.155 1.00 83.06 98 GLY A N 1
ATOM 791 C CA . GLY A 1 98 ? -29.263 -1.875 33.180 1.00 83.06 98 GLY A CA 1
ATOM 792 C C . GLY A 1 98 ? -27.985 -1.038 33.277 1.00 83.06 98 GLY A C 1
ATOM 793 O O . GLY A 1 98 ? -28.070 0.183 33.375 1.00 83.06 98 GLY A O 1
ATOM 794 N N . VAL A 1 99 ? -26.805 -1.669 33.300 1.00 86.81 99 VAL A N 1
ATOM 795 C CA . VAL A 1 99 ? -25.521 -0.986 33.456 1.00 86.81 99 VAL A CA 1
ATOM 796 C C . VAL A 1 99 ? -24.362 -1.845 32.944 1.00 86.81 99 VAL A C 1
ATOM 798 O O . VAL A 1 99 ? -24.396 -3.075 33.061 1.00 86.81 99 VAL A O 1
ATOM 801 N N . ILE A 1 100 ? -23.321 -1.210 32.402 1.00 87.25 100 ILE A N 1
ATOM 802 C CA . ILE A 1 100 ? -22.124 -1.882 31.876 1.00 87.25 100 ILE A CA 1
ATOM 803 C C . ILE A 1 100 ? -20.880 -1.479 32.671 1.00 87.25 100 ILE A C 1
ATOM 805 O O . ILE A 1 100 ? -20.638 -0.304 32.918 1.00 87.25 100 ILE A O 1
ATOM 809 N N . GLY A 1 101 ? -20.044 -2.448 33.048 1.00 87.81 101 GLY A N 1
ATOM 810 C CA . GLY A 1 101 ? -18.752 -2.165 33.675 1.00 87.81 101 GLY A CA 1
ATOM 811 C C . GLY A 1 101 ? -17.657 -1.855 32.652 1.00 87.81 101 GLY A C 1
ATOM 812 O O . GLY A 1 101 ? -17.355 -2.707 31.819 1.00 87.81 101 GLY A O 1
ATOM 813 N N . LEU A 1 102 ? -16.982 -0.709 32.769 1.00 87.81 102 LEU A N 1
ATOM 814 C CA . LEU A 1 102 ? -15.871 -0.316 31.886 1.00 87.81 102 LEU A CA 1
ATOM 815 C C . LEU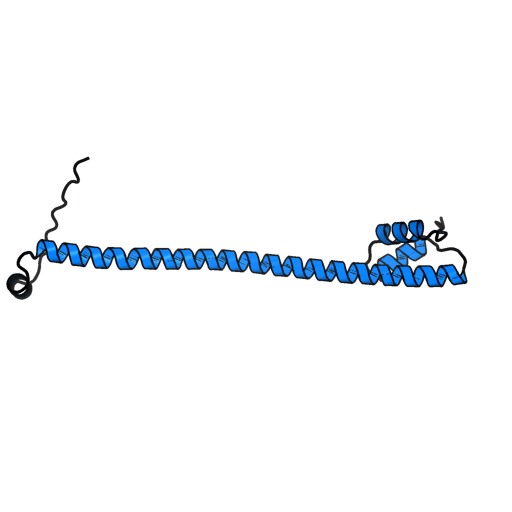 A 1 102 ? -14.714 -1.330 31.891 1.00 87.81 102 LEU A C 1
ATOM 817 O O . LEU A 1 102 ? -14.122 -1.603 30.850 1.00 87.81 102 LEU A O 1
ATOM 821 N N . ASN A 1 103 ? -14.451 -1.983 33.028 1.00 88.00 103 ASN A N 1
ATOM 822 C CA . ASN A 1 103 ? -13.468 -3.072 33.105 1.00 88.00 103 ASN A CA 1
ATOM 823 C C . ASN A 1 103 ? -13.847 -4.272 32.225 1.00 88.00 103 ASN A C 1
ATOM 825 O O . ASN A 1 103 ? -12.974 -4.909 31.641 1.00 88.00 103 ASN A O 1
ATOM 829 N N . GLN A 1 104 ? -15.143 -4.581 32.114 1.00 88.19 104 GLN A N 1
ATOM 830 C CA . GLN A 1 104 ? -15.621 -5.676 31.267 1.00 88.19 104 GLN A CA 1
ATOM 831 C C . GLN A 1 104 ? -15.522 -5.302 29.790 1.00 88.19 104 GLN A C 1
ATOM 833 O O . GLN A 1 104 ? -15.062 -6.118 29.000 1.00 88.19 104 GLN A O 1
ATOM 838 N N . VAL A 1 105 ? -15.857 -4.055 29.441 1.00 89.25 105 VAL A N 1
ATOM 839 C CA . VAL A 1 105 ? -15.659 -3.519 28.085 1.00 89.25 105 VAL A CA 1
ATOM 840 C C . VAL A 1 105 ? -14.182 -3.588 27.707 1.00 89.25 105 VAL A C 1
ATOM 842 O O . VAL A 1 105 ? -13.845 -4.108 26.653 1.00 89.25 105 VAL A O 1
ATOM 845 N N . LYS A 1 106 ? -13.275 -3.162 28.592 1.00 90.31 106 LYS A N 1
ATOM 846 C CA . LYS A 1 106 ? -11.828 -3.230 28.348 1.00 90.31 106 LYS A CA 1
ATOM 847 C C . LYS A 1 106 ? -11.343 -4.662 28.119 1.00 90.31 106 LYS A C 1
ATOM 849 O O . LYS A 1 106 ? -10.539 -4.893 27.215 1.00 90.31 106 LYS A O 1
ATOM 854 N N . MET A 1 107 ? -11.833 -5.626 28.901 1.00 90.00 107 MET A N 1
ATOM 855 C CA . MET A 1 107 ? -11.511 -7.042 28.692 1.00 90.00 107 MET A CA 1
ATOM 856 C C . MET A 1 107 ? -12.038 -7.560 27.353 1.00 90.00 107 MET A C 1
ATOM 858 O O . MET A 1 107 ? -11.291 -8.223 26.635 1.00 90.00 107 MET A O 1
ATOM 862 N N . GLU A 1 108 ? -13.282 -7.241 26.990 1.00 90.12 108 GLU A N 1
ATOM 863 C CA . GLU A 1 108 ? -13.874 -7.723 25.740 1.00 90.12 108 GLU A CA 1
ATOM 864 C C . GLU A 1 108 ? -13.216 -7.061 24.517 1.00 90.12 108 GLU A C 1
ATOM 866 O O . GLU A 1 108 ? -12.880 -7.761 23.564 1.00 90.12 108 GLU A O 1
ATOM 871 N N . CYS A 1 109 ? -12.877 -5.768 24.583 1.00 89.88 109 CYS A N 1
ATOM 872 C CA . CYS A 1 109 ? -12.076 -5.094 23.555 1.00 89.88 109 CYS A CA 1
ATOM 873 C C . CYS A 1 109 ? -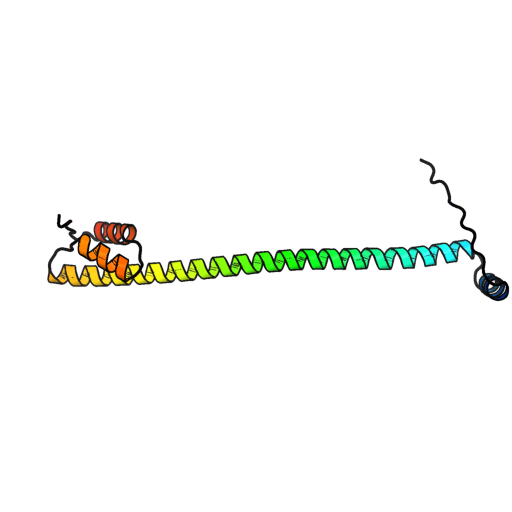10.688 -5.725 23.393 1.00 89.88 109 CYS A C 1
ATOM 875 O O . CYS A 1 109 ? -10.226 -5.930 22.273 1.00 89.88 109 CYS A O 1
ATOM 877 N N . THR A 1 110 ? -10.033 -6.093 24.501 1.00 89.94 110 THR A N 1
ATOM 878 C CA . THR A 1 110 ? -8.730 -6.782 24.459 1.00 89.94 110 THR A CA 1
ATOM 879 C C . THR A 1 110 ? -8.863 -8.165 23.819 1.00 89.94 110 THR A C 1
ATOM 881 O O . THR A 1 110 ? -8.051 -8.547 22.981 1.00 89.94 110 THR A O 1
ATOM 884 N N . ARG A 1 111 ? -9.915 -8.914 24.172 1.00 90.25 111 ARG A N 1
ATOM 885 C CA . ARG A 1 111 ? -10.191 -10.251 23.628 1.00 90.25 111 ARG A CA 1
ATOM 886 C C . ARG A 1 111 ? -10.491 -10.225 22.130 1.00 90.25 111 ARG A C 1
ATOM 888 O O . ARG A 1 111 ? -10.126 -11.158 21.421 1.00 90.25 111 ARG A O 1
ATOM 895 N N . ARG A 1 112 ? -11.174 -9.178 21.667 1.00 87.62 112 ARG A N 1
ATOM 896 C CA . ARG A 1 112 ? -11.571 -8.973 20.268 1.00 87.62 112 ARG A CA 1
ATOM 897 C C . ARG A 1 112 ? -10.553 -8.150 19.475 1.00 87.62 112 ARG A C 1
ATOM 899 O O . ARG A 1 112 ? -10.786 -7.899 18.303 1.00 87.62 112 ARG A O 1
ATOM 906 N N . ASN A 1 113 ? -9.435 -7.754 20.089 1.00 87.88 113 ASN A N 1
ATOM 907 C CA . ASN A 1 113 ? -8.393 -6.921 19.487 1.00 87.88 113 ASN A CA 1
ATOM 908 C C . ASN A 1 113 ? -8.951 -5.660 18.796 1.00 87.88 113 ASN A C 1
ATOM 910 O O . ASN A 1 113 ? -8.687 -5.413 17.620 1.00 87.88 113 ASN A O 1
ATOM 914 N N . CYS A 1 114 ? -9.754 -4.879 19.520 1.00 88.25 114 CYS A N 1
ATOM 915 C CA . CYS A 1 114 ? -10.343 -3.640 19.018 1.00 88.25 114 CYS A CA 1
ATOM 916 C C . CYS A 1 114 ? -10.104 -2.456 19.962 1.00 88.25 114 CYS A C 1
ATOM 918 O O . CYS A 1 114 ? -9.719 -2.615 21.124 1.00 88.25 114 CYS A O 1
ATOM 920 N N . ASN A 1 115 ? -10.316 -1.243 19.452 1.00 88.56 115 ASN A N 1
ATOM 921 C CA . ASN A 1 115 ? -9.998 -0.023 20.183 1.00 88.56 115 ASN A CA 1
ATOM 922 C C . ASN A 1 115 ? -11.005 0.244 21.314 1.00 88.56 115 ASN A C 1
ATOM 924 O O . ASN A 1 115 ? -12.173 0.542 21.077 1.00 88.56 115 ASN A O 1
ATOM 928 N N . TYR A 1 116 ? -10.527 0.178 22.558 1.00 88.94 116 TYR A N 1
ATOM 929 C CA . TYR A 1 116 ? -11.332 0.452 23.746 1.00 88.94 116 TYR A CA 1
ATOM 930 C C . TYR A 1 116 ? -11.869 1.888 23.800 1.00 88.94 116 TYR A C 1
ATOM 932 O O . TYR A 1 116 ? -13.038 2.082 24.119 1.00 88.94 116 TYR A O 1
ATOM 940 N N . GLU A 1 117 ? -11.049 2.889 23.478 1.00 88.50 117 GLU A N 1
ATOM 941 C CA . GLU A 1 117 ? -11.459 4.297 23.576 1.00 88.50 117 GLU A CA 1
ATOM 942 C C . GLU A 1 117 ? -12.564 4.638 22.575 1.00 88.50 117 GLU A C 1
ATOM 944 O O . GLU A 1 117 ? -13.452 5.435 22.867 1.00 88.50 117 GLU A O 1
ATOM 949 N N . GLU A 1 118 ? -12.517 4.017 21.398 1.00 89.00 118 GLU A N 1
ATOM 950 C CA . GLU A 1 118 ? -13.533 4.184 20.362 1.00 89.00 118 GLU A CA 1
ATOM 951 C C . GLU A 1 118 ? -14.863 3.555 20.784 1.00 89.00 118 GLU A C 1
ATOM 953 O O . GLU A 1 118 ? -15.899 4.212 20.708 1.00 89.00 118 GLU A O 1
ATOM 958 N N . VAL A 1 119 ? -14.829 2.334 21.327 1.00 87.81 119 VAL A N 1
ATOM 959 C CA . VAL A 1 119 ? -16.022 1.660 21.864 1.00 87.81 119 VAL A CA 1
ATOM 960 C C . VAL A 1 119 ? -16.662 2.477 22.986 1.00 87.81 119 VAL A C 1
ATOM 962 O O . VAL A 1 119 ? -17.872 2.674 22.973 1.00 87.81 119 VAL A O 1
ATOM 965 N N . VAL A 1 120 ? -15.875 2.989 23.939 1.00 89.00 120 VAL A N 1
ATOM 966 C CA . VAL A 1 120 ? -16.408 3.795 25.052 1.00 89.00 120 VAL A CA 1
ATOM 967 C C . VAL A 1 120 ? -17.083 5.065 24.547 1.00 89.00 120 VAL A C 1
ATOM 969 O O . VAL A 1 120 ? -18.204 5.341 24.958 1.00 89.00 120 VAL A O 1
ATOM 972 N N . LYS A 1 121 ? -16.466 5.788 23.604 1.00 89.06 121 LYS A N 1
ATOM 973 C CA . LYS A 1 121 ? -17.085 6.979 23.001 1.00 89.06 121 LYS A CA 1
ATOM 974 C C . LYS A 1 121 ? -18.423 6.666 22.335 1.00 89.06 121 LYS A C 1
ATOM 976 O O . LYS A 1 121 ? -19.341 7.474 22.414 1.00 89.06 121 LYS A O 1
ATOM 981 N N . ILE A 1 122 ? -18.539 5.521 21.660 1.00 88.56 122 ILE A N 1
ATOM 982 C CA . ILE A 1 122 ? -19.798 5.112 21.025 1.00 88.56 122 ILE A CA 1
ATOM 983 C C . ILE A 1 122 ? -20.853 4.798 22.092 1.00 88.56 122 ILE A C 1
ATOM 985 O O . ILE A 1 122 ? -21.965 5.303 21.997 1.00 88.56 122 ILE A O 1
ATOM 989 N N . LEU A 1 123 ? -20.497 4.047 23.138 1.00 86.81 123 LEU A N 1
ATOM 990 C CA . LEU A 1 123 ? -21.415 3.723 24.235 1.00 86.81 123 LEU A CA 1
ATOM 991 C C . LEU A 1 123 ? -21.901 4.973 24.989 1.00 86.81 123 LEU A C 1
ATOM 993 O O . LEU A 1 123 ? -23.079 5.060 25.326 1.00 86.81 123 LEU A O 1
ATOM 997 N N . GLU A 1 124 ? -21.017 5.947 25.222 1.00 84.88 124 GLU A N 1
ATOM 998 C CA . GLU A 1 124 ? -21.364 7.235 25.841 1.00 84.88 124 GLU A CA 1
ATOM 999 C C . GLU A 1 124 ? -22.332 8.053 24.971 1.00 84.88 124 GLU A C 1
ATOM 1001 O O . GLU A 1 124 ? -23.224 8.707 25.504 1.00 84.88 124 GLU A O 1
ATOM 1006 N N . ASN A 1 125 ? -22.196 7.990 23.641 1.00 86.50 125 ASN A N 1
ATOM 1007 C CA . ASN A 1 125 ? -23.114 8.651 22.708 1.00 86.50 125 ASN A CA 1
ATOM 1008 C C . ASN A 1 125 ? -24.478 7.945 22.590 1.00 86.50 125 ASN A C 1
ATOM 1010 O O . ASN A 1 125 ? -25.447 8.573 22.169 1.00 86.50 125 ASN A O 1
ATOM 1014 N N . GLU A 1 126 ? -24.561 6.654 22.920 1.00 80.31 126 GLU A N 1
ATOM 1015 C CA . GLU A 1 126 ? -25.797 5.855 22.882 1.00 80.31 126 GLU A CA 1
ATOM 1016 C C . GLU A 1 126 ? -26.599 5.903 24.202 1.00 80.31 126 GLU A C 1
ATOM 1018 O O . GLU A 1 126 ? -27.521 5.108 24.387 1.00 80.31 126 GLU A O 1
ATOM 1023 N N . ASP A 1 127 ? -26.271 6.821 25.124 1.00 72.81 127 ASP A N 1
ATOM 1024 C CA . ASP A 1 127 ? -26.887 6.961 26.459 1.00 72.81 127 ASP A CA 1
ATOM 1025 C C . ASP A 1 127 ? -26.822 5.677 27.323 1.00 72.81 127 ASP A C 1
ATOM 1027 O O . ASP A 1 127 ? -27.622 5.459 28.240 1.00 72.81 127 ASP A O 1
ATOM 1031 N N . ILE A 1 128 ? -25.843 4.803 27.070 1.00 78.88 128 ILE A N 1
ATOM 1032 C CA . ILE A 1 128 ? -25.653 3.571 27.839 1.00 78.88 128 ILE A CA 1
ATOM 1033 C C . ILE A 1 128 ? -24.939 3.896 29.155 1.00 78.88 128 ILE A C 1
ATOM 1035 O O . ILE A 1 128 ? -23.816 4.398 29.177 1.00 78.88 128 ILE A O 1
ATOM 1039 N N . ALA A 1 129 ? -25.562 3.558 30.288 1.00 76.81 129 ALA A N 1
ATOM 1040 C CA . ALA A 1 129 ? -24.961 3.797 31.599 1.00 76.81 129 ALA A CA 1
ATOM 1041 C C . ALA A 1 129 ? -23.742 2.881 31.830 1.00 76.81 129 ALA A C 1
ATOM 1043 O O . ALA A 1 129 ? -23.875 1.660 31.975 1.00 76.81 129 ALA A O 1
ATOM 1044 N N . THR A 1 130 ? -22.552 3.481 31.911 1.00 78.81 130 THR A N 1
ATOM 1045 C CA . THR A 1 130 ? -21.295 2.783 32.212 1.00 78.81 130 THR A CA 1
ATOM 1046 C C . THR A 1 130 ? -20.786 3.090 33.620 1.00 78.81 130 THR A C 1
ATOM 1048 O O . THR A 1 130 ? -20.837 4.236 34.062 1.00 78.81 130 THR A O 1
ATOM 1051 N N . VAL A 1 131 ? -20.233 2.092 34.316 1.00 79.56 131 VAL A N 1
ATOM 1052 C CA . VAL A 1 131 ? -19.600 2.250 35.638 1.00 79.56 131 VAL A CA 1
ATOM 1053 C C . VAL A 1 131 ? -18.152 1.803 35.593 1.00 79.56 131 VAL A C 1
ATOM 1055 O O . VAL A 1 131 ? -17.830 0.746 35.046 1.00 79.56 131 VAL A O 1
ATOM 1058 N N . ASN A 1 132 ? -17.277 2.567 36.238 1.00 76.81 132 ASN A N 1
ATOM 1059 C CA . ASN A 1 132 ? -15.931 2.108 36.538 1.00 76.81 132 ASN A CA 1
ATOM 1060 C C . ASN A 1 132 ? -15.936 1.406 37.901 1.00 76.81 132 ASN A C 1
ATOM 1062 O O . ASN A 1 132 ? -16.179 2.048 38.922 1.00 76.81 132 ASN A O 1
ATOM 1066 N N . PHE A 1 133 ? -15.703 0.095 37.921 1.00 64.31 133 PHE A N 1
ATOM 1067 C CA . PHE A 1 133 ? -15.541 -0.634 39.178 1.00 64.31 133 PHE A CA 1
ATOM 1068 C C . PHE A 1 133 ? -14.086 -0.459 39.635 1.00 64.31 133 PHE A C 1
ATOM 1070 O O . PHE A 1 133 ? -13.177 -0.927 38.949 1.00 64.31 133 PHE A O 1
ATOM 1077 N N . ALA A 1 134 ? -13.886 0.284 40.726 1.00 55.59 134 ALA A N 1
ATOM 1078 C CA . ALA A 1 134 ? -12.584 0.468 41.372 1.00 55.59 134 ALA A CA 1
ATOM 1079 C C . ALA A 1 134 ? -12.066 -0.833 42.002 1.00 55.59 134 ALA A C 1
ATOM 1081 O O . ALA A 1 134 ? -12.911 -1.639 42.460 1.00 55.59 134 ALA A O 1
#

Secondary structure (DSSP, 8-state):
-------------HHHHHHHHHH-S-HHHHHHHHHHHHHHHHHHHHHHHHHHHHHHHHHHHHHHHHHHHHHHHHHHHHHHHHHHHHHHHHHHHHHHHS-EEHHHHHHHHHHTT--HHHHHHHHHHTT--EE---